Protein 5C82 (pdb70)

InterPro domains:
  IPR000182 GNAT domain [PF00583] (57-161)
  IPR000182 GNAT domain [PS51186] (44-189)
  IPR016181 Acyl-CoA N-acyltransferase [SSF55729] (63-175)
  IPR050832 Bacterial Acetyltransferase [PTHR43877] (64-167)

Organism: Streptomyces noursei (NCBI:txid1971)

Secondary structure (DSSP, 8-state):
---EEEE--GGGHHHHHHS---EEEEEEEEEEE-SS-EEEEEEEEEEEEEE------SEEEEEEE-TTS-EEEEEEEEEETTTTEEEEEEEEE-GGGTTTTHHHH--HHHHHHHHHT-SEEEE-EETT-HHHHHHHH-------EETTTTTTSTTBTB-EE-----

Nearest PDB structures (foldseek):
  5c82-assembly1_A-2  TM=1.004E+00  e=1.284E-34  Streptomyces noursei
  7ypu-assembly2_C  TM=9.807E-01  e=1.724E-26  Streptomyces lavendulae subsp. lavendulae
  7ypu-assembly1_A  TM=9.644E-01  e=1.416E-25  Streptomyces lavendulae subsp. lavendulae
  7ypu-assembly4_G  TM=9.600E-01  e=2.397E-25  Streptomyces lavendulae subsp. lavendulae
  7ypu-assembly4_H  TM=9.627E-01  e=1.163E-24  Streptomyces lavendulae subsp. lavendulae

Foldseek 3Di:
DQKDKDWDDPVCVVLQFPAFQKDWAQWFWDWDQPVVGIDTDIDGDPPIDIDGDPGAPQKTKMWMAGPVRHTQWMWIWGADPVQLEIEGEDIGGRPVCPPVCPRVVNVVSLVSSVVSVGQKYKYKDWRRPPVVQVVCVCVDDFPAWAQCVQPPHPQNVIIITMIGRD

Structure (mmCIF, N/CA/C/O backbone):
data_5C82
#
_entry.id   5C82
#
_cell.length_a   96.536
_cell.length_b   44.641
_cell.length_c   42.244
_cell.angle_alpha   90.00
_cell.angle_beta   97.67
_cell.angle_gamma   90.00
#
_symmetry.space_group_name_H-M   'C 1 2 1'
#
loop_
_entity.id
_entity.type
_entity.pdbx_description
1 polymer 'Nourseothricin acetyltransferase'
2 non-polymer 'D(-)-TARTARIC ACID'
3 water water
#
loop_
_atom_site.group_PDB
_atom_site.id
_atom_site.type_symbol
_atom_site.label_atom_id
_atom_site.label_alt_id
_atom_site.label_comp_id
_atom_site.label_asym_id
_atom_site.label_entity_id
_atom_site.label_seq_id
_atom_site.pdbx_PDB_ins_code
_atom_site.Cartn_x
_atom_site.Cartn_y
_atom_site.Cartn_z
_atom_site.occupancy
_atom_site.B_iso_or_equiv
_atom_site.auth_seq_id
_atom_site.auth_comp_id
_atom_site.auth_asym_id
_atom_site.auth_atom_id
_atom_site.pdbx_PDB_model_num
ATOM 1 N N . THR A 1 8 ? 14.426 17.713 4.409 1.00 52.63 8 THR A N 1
ATOM 2 C CA . THR A 1 8 ? 14.288 16.650 5.395 1.00 51.63 8 THR A CA 1
ATOM 3 C C . THR A 1 8 ? 14.730 17.184 6.771 1.00 52.79 8 THR A C 1
ATOM 4 O O . THR A 1 8 ? 15.716 16.709 7.335 1.00 54.35 8 THR A O 1
ATOM 8 N N . ALA A 1 9 ? 13.987 18.201 7.291 1.00 45.43 9 ALA A N 1
ATOM 9 C CA . ALA A 1 9 ? 14.115 18.888 8.600 1.00 42.34 9 ALA A CA 1
ATOM 10 C C . ALA A 1 9 ? 15.270 19.922 8.709 1.00 40.67 9 ALA A C 1
ATOM 11 O O . ALA A 1 9 ? 15.398 20.584 9.755 1.00 40.21 9 ALA A O 1
ATOM 13 N N . TYR A 1 10 ? 16.067 20.101 7.639 1.00 30.90 10 TYR A N 1
ATOM 14 C CA . TYR A 1 10 ? 17.192 21.031 7.707 1.00 28.12 10 TYR A CA 1
ATOM 15 C C . TYR A 1 10 ? 17.158 22.140 6.655 1.00 28.37 10 TYR A C 1
ATOM 16 O O . TYR A 1 10 ? 16.440 22.035 5.650 1.00 28.58 10 TYR A O 1
ATOM 25 N N . ARG A 1 11 ? 17.932 23.214 6.908 1.00 20.19 11 ARG A N 1
ATOM 26 C CA . ARG A 1 11 ? 18.096 24.342 5.981 1.00 19.06 11 ARG A CA 1
ATOM 27 C C . ARG A 1 11 ? 19.540 24.336 5.597 1.00 22.47 11 ARG A C 1
ATOM 28 O O . ARG A 1 11 ? 20.383 24.014 6.428 1.00 22.27 11 ARG A O 1
ATOM 36 N N . TYR A 1 12 ? 19.836 24.650 4.340 1.00 18.52 12 TYR A N 1
ATOM 37 C CA . TYR A 1 12 ? 21.202 24.589 3.839 1.00 17.79 12 TYR A CA 1
ATOM 38 C C . TYR A 1 12 ? 21.549 25.857 3.127 1.00 20.94 12 TYR A C 1
ATOM 39 O O . TYR A 1 12 ? 20.718 26.396 2.416 1.00 19.16 12 TYR A O 1
ATOM 48 N N . ARG A 1 13 ? 22.789 26.320 3.298 1.00 18.44 13 ARG A N 1
ATOM 49 C CA . ARG A 1 13 ? 23.298 27.517 2.638 1.00 18.09 13 ARG A CA 1
ATOM 50 C C . ARG A 1 13 ? 24.826 27.575 2.650 1.00 20.39 13 ARG A C 1
ATOM 51 O O . ARG A 1 13 ? 25.497 26.776 3.307 1.00 18.86 13 ARG A O 1
ATOM 59 N N . THR A 1 14 ? 25.363 28.567 1.957 1.00 16.40 14 THR A N 1
ATOM 60 C CA . THR A 1 14 ? 26.779 28.846 1.995 1.00 17.18 14 THR A CA 1
ATOM 61 C C . THR A 1 14 ? 27.012 29.536 3.360 1.00 21.29 14 THR A C 1
ATOM 62 O O . THR A 1 14 ? 26.105 30.213 3.880 1.00 20.93 14 THR A O 1
ATOM 66 N N . SER A 1 15 ? 28.155 29.251 3.988 1.00 17.11 15 SER A N 1
ATOM 67 C CA . SER A 1 15 ? 28.493 29.835 5.283 1.00 17.49 15 SER A CA 1
ATOM 68 C C . SER A 1 15 ? 28.696 31.364 5.141 1.00 23.27 15 SER A C 1
ATOM 69 O O . SER A 1 15 ? 28.993 31.866 4.053 1.00 19.85 15 SER A O 1
ATOM 72 N N . VAL A 1 16 ? 28.575 32.074 6.270 1.00 23.27 16 VAL A N 1
ATOM 73 C CA . VAL A 1 16 ? 28.793 33.516 6.390 1.00 23.81 16 VAL A CA 1
ATOM 74 C C . VAL A 1 16 ? 29.784 33.686 7.552 1.00 29.86 16 VAL A C 1
ATOM 75 O O . VAL A 1 16 ? 29.878 32.752 8.362 1.00 27.54 16 VAL A O 1
ATOM 79 N N . PRO A 1 17 ? 30.527 34.826 7.673 1.00 28.77 17 PRO A N 1
ATOM 80 C CA . PRO A 1 17 ? 31.483 34.960 8.801 1.00 29.66 17 PRO A CA 1
ATOM 81 C C . PRO A 1 17 ? 30.887 34.655 10.179 1.00 33.85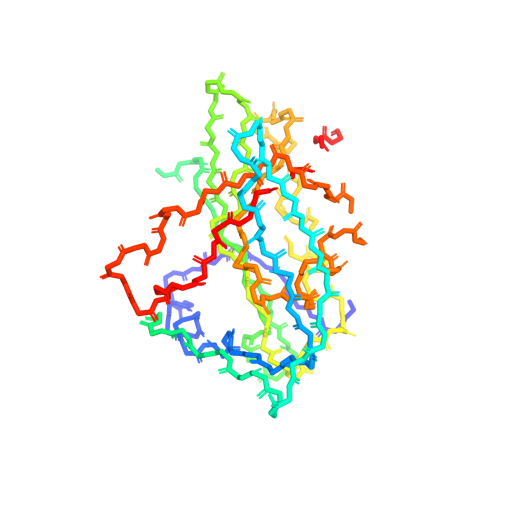 17 PRO A C 1
ATOM 82 O O . PRO A 1 17 ? 31.547 34.005 10.977 1.00 34.56 17 PRO A O 1
ATOM 86 N N . GLY A 1 18 ? 29.631 35.044 10.395 1.00 29.53 18 GLY A N 1
ATOM 87 C CA . GLY A 1 18 ? 28.897 34.831 11.637 1.00 29.19 18 GLY A CA 1
ATOM 88 C C . GLY A 1 18 ? 28.650 33.390 12.050 1.00 32.11 18 GLY A C 1
ATOM 89 O O . GLY A 1 18 ? 28.169 33.156 13.163 1.00 31.13 18 GLY A O 1
ATOM 90 N N . ASP A 1 19 ? 28.950 32.415 11.153 1.00 28.33 19 ASP A N 1
ATOM 91 C CA . ASP A 1 19 ? 28.811 30.970 11.409 1.00 26.83 19 ASP A CA 1
ATOM 92 C C . ASP A 1 19 ? 30.074 30.404 12.061 1.00 29.23 19 ASP A C 1
ATOM 93 O O . ASP A 1 19 ? 30.028 29.274 12.542 1.00 27.85 19 ASP A O 1
ATOM 98 N N . ALA A 1 20 ? 31.199 31.166 12.053 1.00 25.74 20 ALA A N 1
ATOM 99 C CA . ALA A 1 20 ? 32.505 30.740 12.565 1.00 27.01 20 ALA A CA 1
ATOM 100 C C . ALA A 1 20 ? 32.476 30.100 13.953 1.00 32.80 20 ALA A C 1
ATOM 101 O O . ALA A 1 20 ? 33.063 29.036 14.135 1.00 32.62 20 ALA A O 1
ATOM 103 N N . GLU A 1 21 ? 31.768 30.713 14.908 1.00 31.65 21 GLU A N 1
ATOM 104 C CA . GLU A 1 21 ? 31.660 30.193 16.273 1.00 32.39 21 GLU A CA 1
ATOM 105 C C . GLU A 1 21 ? 30.952 28.844 16.330 1.00 35.43 21 GLU A C 1
ATOM 106 O O . GLU A 1 21 ? 31.441 27.940 17.010 1.00 35.95 21 GLU A O 1
ATOM 112 N N . ALA A 1 22 ? 29.788 28.725 15.655 1.00 29.22 22 ALA A N 1
ATOM 113 C CA . ALA A 1 22 ? 28.995 27.499 15.635 1.00 27.78 22 ALA A CA 1
ATOM 114 C C . ALA A 1 22 ? 29.779 26.360 14.963 1.00 30.38 22 ALA A C 1
ATOM 115 O O . ALA A 1 22 ? 29.752 25.237 15.457 1.00 29.68 22 ALA A O 1
ATOM 117 N N . ILE A 1 23 ? 30.529 26.672 13.901 1.00 26.77 23 ILE A N 1
ATOM 118 C CA . ILE A 1 23 ? 31.370 25.713 13.164 1.00 26.95 23 ILE A CA 1
ATOM 119 C C . ILE A 1 23 ? 32.442 25.120 14.100 1.00 35.46 23 ILE A C 1
ATOM 120 O O . ILE A 1 23 ? 32.543 23.889 14.215 1.00 35.13 23 ILE A O 1
ATOM 125 N N . GLU A 1 24 ? 33.180 26.016 14.805 1.00 34.14 24 GLU A N 1
ATOM 126 C CA . GLU A 1 24 ? 34.217 25.726 15.805 1.00 34.50 24 GLU A CA 1
ATOM 127 C C . GLU A 1 24 ? 33.661 24.852 16.939 1.00 37.79 24 GLU A C 1
ATOM 128 O O . GLU A 1 24 ? 34.238 23.809 17.235 1.00 38.82 24 GLU A O 1
ATOM 134 N N . ALA A 1 25 ? 32.526 25.270 17.536 1.00 32.50 25 ALA A N 1
ATOM 135 C CA . ALA A 1 25 ? 31.846 24.612 18.656 1.00 31.94 25 ALA A CA 1
ATOM 136 C C . ALA A 1 25 ? 31.239 23.258 18.348 1.00 34.37 25 ALA A C 1
ATOM 137 O O . ALA A 1 25 ? 30.983 22.496 19.286 1.00 34.27 25 ALA A O 1
ATOM 139 N N . LEU A 1 26 ? 30.920 22.982 17.068 1.00 29.30 26 LEU A N 1
ATOM 140 C CA . LEU A 1 26 ? 30.283 21.726 16.687 1.00 28.05 26 LEU A CA 1
ATOM 141 C C . LEU A 1 26 ? 31.166 20.546 17.084 1.00 31.11 26 LEU A C 1
ATOM 142 O O . LEU A 1 26 ? 32.380 20.549 16.862 1.00 30.86 26 LEU A O 1
ATOM 147 N N . ASP A 1 27 ? 30.529 19.560 17.694 1.00 27.89 27 ASP A N 1
ATOM 148 C CA . ASP A 1 27 ? 31.143 18.356 18.217 1.00 27.22 27 ASP A CA 1
ATOM 149 C C . ASP A 1 27 ? 31.429 17.305 17.132 1.00 29.23 27 ASP A C 1
ATOM 150 O O . ASP A 1 27 ? 30.553 16.516 16.785 1.00 29.72 27 ASP A O 1
ATOM 155 N N . GLY A 1 28 ? 32.671 17.261 16.672 1.00 24.11 28 GLY A N 1
ATOM 156 C CA . GLY A 1 28 ? 33.112 16.279 15.690 1.00 24.31 28 GLY A CA 1
ATOM 157 C C . GLY A 1 28 ? 33.622 14.983 16.298 1.00 28.49 28 GLY A C 1
ATOM 158 O O . GLY A 1 28 ? 34.225 14.163 15.597 1.00 28.49 28 GLY A O 1
ATOM 159 N N . SER A 1 29 ? 33.387 14.776 17.608 1.00 22.36 29 SER A N 1
ATOM 160 C CA . SER A 1 29 ? 33.876 13.579 18.286 1.00 21.41 29 SER A CA 1
ATOM 161 C C . SER A 1 29 ? 32.997 12.400 17.966 1.00 21.77 29 SER A C 1
ATOM 162 O O . SER A 1 29 ? 31.865 12.583 17.528 1.00 20.68 29 SER A O 1
ATOM 165 N N . PHE A 1 30 ? 33.528 11.187 18.156 1.00 17.08 30 PHE A N 1
ATOM 166 C CA . PHE A 1 30 ? 32.800 9.935 17.897 1.00 15.55 30 PHE A CA 1
ATOM 167 C C . PHE A 1 30 ? 33.371 8.809 18.761 1.00 17.61 30 PHE A C 1
ATOM 168 O O . PHE A 1 30 ? 34.534 8.858 19.167 1.00 16.56 30 PHE A O 1
ATOM 176 N N . THR A 1 31 ? 32.557 7.784 18.984 1.00 13.87 31 THR A N 1
ATOM 177 C CA . THR A 1 31 ? 32.892 6.566 19.706 1.00 14.18 31 THR A CA 1
ATOM 178 C C . THR A 1 31 ? 32.702 5.415 18.700 1.00 18.83 31 THR A C 1
ATOM 179 O O . THR A 1 31 ? 31.737 5.409 17.929 1.00 17.81 31 THR A O 1
ATOM 183 N N . THR A 1 32 ? 33.656 4.487 18.664 1.00 15.29 32 THR A N 1
ATOM 184 C CA . THR A 1 32 ? 33.587 3.371 17.732 1.00 15.48 32 THR A CA 1
ATOM 185 C C . THR A 1 32 ? 34.020 2.058 18.384 1.00 22.14 32 THR A C 1
ATOM 186 O O . THR A 1 32 ? 34.951 2.047 19.183 1.00 20.37 32 THR A O 1
ATOM 190 N N A ASP A 1 33 ? 33.335 0.956 18.018 0.50 21.50 33 ASP A N 1
ATOM 191 N N B ASP A 1 33 ? 33.355 0.947 18.037 0.50 20.92 33 ASP A N 1
ATOM 192 C CA A ASP A 1 33 ? 33.602 -0.404 18.507 0.50 21.75 33 ASP A CA 1
ATOM 193 C CA B ASP A 1 33 ? 33.726 -0.365 18.579 0.50 20.86 33 ASP A CA 1
ATOM 194 C C A ASP A 1 33 ? 34.607 -1.113 17.585 0.50 25.32 33 ASP A C 1
ATOM 195 C C B ASP A 1 33 ? 34.653 -1.107 17.605 0.50 24.93 33 ASP A C 1
ATOM 196 O O A ASP A 1 33 ? 35.035 -2.226 17.893 0.50 24.74 33 ASP A O 1
ATOM 197 O O B ASP A 1 33 ? 35.068 -2.229 17.892 0.50 24.35 33 ASP A O 1
ATOM 206 N N . THR A 1 34 ? 34.963 -0.485 16.439 1.00 21.25 34 THR A N 1
ATOM 207 C CA . THR A 1 34 ? 35.895 -1.064 15.442 1.00 20.23 34 THR A CA 1
ATOM 208 C C . THR A 1 34 ? 36.800 0.025 14.872 1.00 22.05 34 THR A C 1
ATOM 209 O O . THR A 1 34 ? 36.482 1.200 15.008 1.00 21.55 34 THR A O 1
ATOM 213 N N . VAL A 1 35 ? 37.928 -0.372 14.242 1.00 16.71 35 VAL A N 1
ATOM 214 C CA . VAL A 1 35 ? 38.890 0.514 13.569 1.00 16.15 35 VAL A CA 1
ATOM 215 C C . VAL A 1 35 ? 39.407 -0.251 12.363 1.00 20.25 35 VAL A C 1
ATOM 216 O O . VAL A 1 35 ? 39.322 -1.482 12.333 1.00 20.01 35 VAL A O 1
ATOM 220 N N . PHE A 1 36 ? 39.935 0.458 11.372 1.00 16.57 36 PHE A N 1
ATOM 221 C CA . PHE A 1 36 ? 40.559 -0.207 10.233 1.00 16.15 36 PHE A CA 1
ATOM 222 C C . PHE A 1 36 ? 42.037 -0.183 10.544 1.00 20.11 36 PHE A C 1
ATOM 223 O O . PHE A 1 36 ? 42.624 0.899 10.706 1.00 18.92 36 PHE A O 1
ATOM 231 N N . ARG A 1 37 ? 42.585 -1.377 10.806 1.00 16.20 37 ARG A N 1
ATOM 232 C CA . ARG A 1 37 ? 43.997 -1.573 11.110 1.00 16.19 37 ARG A CA 1
ATOM 233 C C . ARG A 1 37 ? 44.707 -1.574 9.779 1.00 18.16 37 ARG A C 1
ATOM 234 O O . ARG A 1 37 ? 44.275 -2.256 8.835 1.00 15.24 37 ARG A O 1
ATOM 242 N N . VAL A 1 38 ? 45.762 -0.759 9.696 1.00 15.97 38 VAL A N 1
ATOM 243 C CA . VAL A 1 38 ? 46.577 -0.604 8.502 1.00 16.68 38 VAL A CA 1
ATOM 244 C C . VAL A 1 38 ? 47.878 -1.388 8.720 1.00 25.53 38 VAL A C 1
ATOM 245 O O . VAL A 1 38 ? 48.574 -1.171 9.713 1.00 26.55 38 VAL A O 1
ATOM 249 N N . THR A 1 39 ? 48.179 -2.305 7.805 1.00 24.05 39 THR A N 1
ATOM 250 C CA . THR A 1 39 ? 49.389 -3.121 7.869 1.00 25.47 39 THR A CA 1
ATOM 251 C C . THR A 1 39 ? 50.267 -2.847 6.635 1.00 29.55 39 THR A C 1
ATOM 252 O O . THR A 1 39 ? 49.819 -3.021 5.495 1.00 25.08 39 THR A O 1
ATOM 256 N N . ALA A 1 40 ? 51.511 -2.412 6.882 1.00 29.30 40 ALA A N 1
ATOM 257 C CA . ALA A 1 40 ? 52.492 -2.203 5.827 1.00 30.75 40 ALA A CA 1
ATOM 258 C C . ALA A 1 40 ? 53.116 -3.584 5.571 1.00 36.88 40 ALA A C 1
ATOM 259 O O . ALA A 1 40 ? 53.692 -4.182 6.477 1.00 35.27 40 ALA A O 1
ATOM 261 N N . THR A 1 41 ? 52.907 -4.126 4.363 1.00 36.69 41 THR A N 1
ATOM 262 C CA . THR A 1 41 ? 53.393 -5.461 3.979 1.00 37.91 41 THR A CA 1
ATOM 263 C C . THR A 1 41 ? 54.781 -5.413 3.309 1.00 44.80 41 THR A C 1
ATOM 264 O O . THR A 1 41 ? 55.353 -6.463 3.007 1.00 44.87 41 THR A O 1
ATOM 268 N N . GLY A 1 42 ? 55.300 -4.206 3.098 1.00 43.05 42 GLY A N 1
ATOM 269 C CA . GLY A 1 42 ? 56.577 -4.004 2.426 1.00 44.28 42 GLY A CA 1
ATOM 270 C C . GLY A 1 42 ? 56.355 -3.703 0.955 1.00 49.25 42 GLY A C 1
ATOM 271 O O . GLY A 1 42 ? 56.850 -2.689 0.447 1.00 49.03 42 GLY A O 1
ATOM 272 N N . ASP A 1 43 ? 55.575 -4.587 0.273 1.00 45.29 43 ASP A N 1
ATOM 273 C CA . ASP A 1 43 ? 55.182 -4.441 -1.134 1.00 44.43 43 ASP A CA 1
ATOM 274 C C . ASP A 1 43 ? 53.941 -3.528 -1.277 1.00 44.42 43 ASP A C 1
ATOM 275 O O . ASP A 1 43 ? 53.682 -3.014 -2.355 1.00 44.29 43 ASP A O 1
ATOM 280 N N . GLY A 1 44 ? 53.218 -3.323 -0.181 1.00 36.82 44 GLY A N 1
ATOM 281 C CA . GLY A 1 44 ? 52.045 -2.464 -0.151 1.00 34.14 44 GLY A CA 1
ATOM 282 C C . GLY A 1 44 ? 51.398 -2.332 1.212 1.00 31.82 44 GLY A C 1
ATOM 283 O O . GLY A 1 44 ? 52.063 -2.397 2.254 1.00 29.88 44 GLY A O 1
ATOM 284 N N . PHE A 1 45 ? 50.086 -2.125 1.208 1.00 24.65 45 PHE A N 1
ATOM 285 C CA . PHE A 1 45 ? 49.343 -1.946 2.450 1.00 22.93 45 PHE A CA 1
ATOM 286 C C . PHE A 1 45 ? 48.073 -2.711 2.427 1.00 25.03 45 PHE A C 1
ATOM 287 O O . PHE A 1 45 ? 47.431 -2.794 1.389 1.00 23.64 45 PHE A O 1
ATOM 295 N N . THR A 1 46 ? 47.666 -3.195 3.587 1.00 22.46 46 THR A N 1
ATOM 296 C CA . THR A 1 46 ? 46.395 -3.875 3.761 1.00 22.83 46 THR A CA 1
ATOM 297 C C . THR A 1 46 ? 45.617 -3.229 4.911 1.00 25.81 46 THR A C 1
ATOM 298 O O . THR A 1 46 ? 46.201 -2.788 5.894 1.00 23.68 46 THR A O 1
ATOM 302 N N . LEU A 1 47 ? 44.295 -3.171 4.759 1.00 24.47 47 LEU A N 1
ATOM 303 C CA . LEU A 1 47 ? 43.367 -2.609 5.726 1.00 24.60 47 LEU A CA 1
ATOM 304 C C . LEU A 1 47 ? 42.439 -3.708 6.156 1.00 26.91 47 LEU A C 1
ATOM 305 O O . LEU A 1 47 ? 41.925 -4.434 5.322 1.00 26.03 47 LEU A O 1
ATOM 310 N N . ARG A 1 48 ? 42.217 -3.825 7.456 1.00 23.61 48 ARG A N 1
ATOM 311 C CA . ARG A 1 48 ? 41.306 -4.811 8.005 1.00 23.38 48 ARG A CA 1
ATOM 312 C C . ARG A 1 48 ? 40.571 -4.173 9.146 1.00 24.60 48 ARG A C 1
ATOM 313 O O . ARG A 1 48 ? 41.208 -3.646 10.053 1.00 25.65 48 ARG A O 1
ATOM 321 N N . GLU A 1 49 ? 39.241 -4.225 9.112 1.00 19.83 49 GLU A N 1
ATOM 322 C CA . GLU A 1 49 ? 38.394 -3.735 10.197 1.00 19.42 49 GLU A CA 1
ATOM 323 C C . GLU A 1 49 ? 38.476 -4.729 11.366 1.00 23.07 49 GLU A C 1
ATOM 324 O O . GLU A 1 49 ? 38.240 -5.922 11.191 1.00 20.93 49 GLU A O 1
ATOM 330 N N . VAL A 1 50 ? 38.913 -4.232 12.523 1.00 20.38 50 VAL A N 1
ATOM 331 C CA . VAL A 1 50 ? 39.111 -5.011 13.731 1.00 20.09 50 VAL A CA 1
ATOM 332 C C . VAL A 1 50 ? 38.289 -4.460 14.897 1.00 25.00 50 VAL A C 1
ATOM 333 O O . VAL A 1 50 ? 38.177 -3.235 15.034 1.00 22.33 50 VAL A O 1
ATOM 337 N N . PRO A 1 51 ? 37.735 -5.332 15.777 1.00 25.77 51 PRO A N 1
ATOM 338 C CA . PRO A 1 51 ? 37.034 -4.804 16.961 1.00 26.61 51 PRO A CA 1
ATOM 339 C C . PRO A 1 51 ? 38.018 -4.159 17.942 1.00 31.76 51 PRO A C 1
ATOM 340 O O . PRO A 1 51 ? 39.188 -4.538 17.973 1.00 31.77 51 PRO A O 1
ATOM 344 N N . VAL A 1 52 ? 37.557 -3.158 18.710 1.00 29.00 52 VAL A N 1
ATOM 345 C CA . VAL A 1 52 ? 38.357 -2.507 19.747 1.00 28.92 52 VAL A CA 1
ATOM 346 C C . VAL A 1 52 ? 37.568 -2.535 21.045 1.00 33.97 52 VAL A C 1
ATOM 347 O O . VAL A 1 52 ? 36.388 -2.175 21.047 1.00 33.80 52 VAL A O 1
ATOM 351 N N . A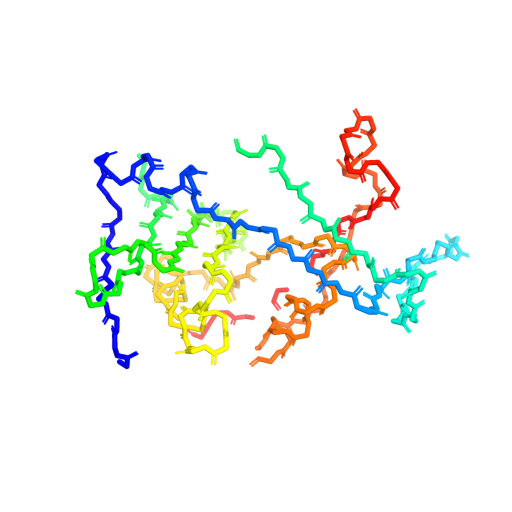SP A 1 53 ? 38.198 -2.989 22.136 1.00 30.91 53 ASP A N 1
ATOM 352 C CA . ASP A 1 53 ? 37.554 -2.991 23.447 1.00 30.70 53 ASP A CA 1
ATOM 353 C C . ASP A 1 53 ? 38.512 -2.496 24.557 1.00 31.65 53 ASP A C 1
ATOM 354 O O . ASP A 1 53 ? 39.607 -3.038 24.695 1.00 30.30 53 ASP A O 1
ATOM 359 N N . PRO A 1 54 ? 38.143 -1.459 25.344 1.00 26.08 54 PRO A N 1
ATOM 360 C CA . PRO A 1 54 ? 36.884 -0.684 25.324 1.00 25.31 54 PRO A CA 1
ATOM 361 C C . PRO A 1 54 ? 36.683 0.113 24.023 1.00 27.11 54 PRO A C 1
ATOM 362 O O . PRO A 1 54 ? 37.657 0.307 23.287 1.00 24.36 54 PRO A O 1
ATOM 366 N N . PRO A 1 55 ? 35.457 0.598 23.699 1.00 24.45 55 PRO A N 1
ATOM 367 C CA . PRO A 1 55 ? 35.309 1.401 22.467 1.00 24.35 5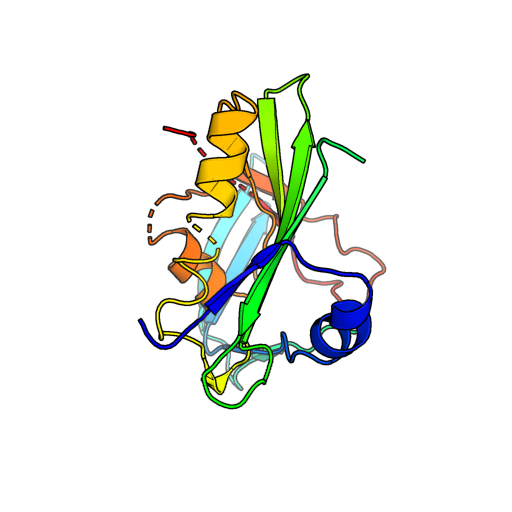5 PRO A CA 1
ATOM 368 C C . PRO A 1 55 ? 36.241 2.616 22.458 1.00 26.51 55 PRO A C 1
ATOM 369 O O . PRO A 1 55 ? 36.599 3.136 23.511 1.00 26.37 55 PRO A O 1
ATOM 373 N N . LEU A 1 56 ? 36.701 3.001 21.282 1.00 22.20 56 LEU A N 1
ATOM 374 C CA . LEU A 1 56 ? 37.593 4.143 21.136 1.00 22.88 56 LEU A CA 1
ATOM 375 C C . LEU A 1 56 ? 36.744 5.409 20.994 1.00 23.82 56 LEU A C 1
ATOM 376 O O . LEU A 1 56 ? 35.810 5.422 20.200 1.00 22.21 56 LEU A O 1
ATOM 381 N N . THR A 1 57 ? 37.047 6.443 21.789 1.00 19.24 57 THR A N 1
ATOM 382 C CA . THR A 1 57 ? 36.411 7.737 21.653 1.00 17.94 57 THR A CA 1
ATOM 383 C C . THR A 1 57 ? 37.467 8.674 21.138 1.00 22.28 57 THR A C 1
ATOM 384 O O . THR A 1 57 ? 38.491 8.854 21.783 1.00 20.76 57 THR A O 1
ATOM 388 N N . LYS A 1 58 ? 37.206 9.272 19.964 1.00 21.33 58 LYS A N 1
ATOM 389 C CA . LYS A 1 58 ? 38.132 10.183 19.335 1.00 21.07 58 LYS A CA 1
ATOM 390 C C . LYS A 1 58 ? 37.620 11.604 19.434 1.00 27.20 58 LYS A C 1
ATOM 391 O O . LYS A 1 58 ? 36.544 11.921 18.943 1.00 27.31 58 LYS A O 1
ATOM 397 N N . VAL A 1 59 ? 38.425 12.450 20.073 1.00 24.39 59 VAL A N 1
ATOM 398 C CA . VAL A 1 59 ? 38.197 13.867 20.295 1.00 24.59 59 VAL A CA 1
ATOM 399 C C . VAL A 1 59 ? 39.293 14.617 19.513 1.00 32.96 59 VAL A C 1
ATOM 400 O O . VAL A 1 59 ? 40.471 14.251 19.607 1.00 31.80 59 VAL A O 1
ATOM 404 N N . PHE A 1 60 ? 38.900 15.619 18.715 1.00 34.35 60 PHE A N 1
ATOM 405 C CA . PHE A 1 60 ? 39.833 16.394 17.886 1.00 36.58 60 PHE A CA 1
ATOM 406 C C . PHE A 1 60 ? 40.019 17.812 18.465 1.00 48.80 60 PHE A C 1
ATOM 407 O O . PHE A 1 60 ? 39.017 18.497 18.698 1.00 48.45 60 PHE A O 1
ATOM 415 N N . PRO A 1 61 ? 41.274 18.310 18.643 1.00 52.06 61 PRO A N 1
ATOM 416 C CA . PRO A 1 61 ? 41.451 19.665 19.204 1.00 54.25 61 PRO A CA 1
ATOM 417 C C . PRO A 1 61 ? 41.315 20.791 18.165 1.00 63.19 61 PRO A C 1
ATOM 418 O O . PRO A 1 61 ? 42.122 21.733 18.149 1.00 63.74 61 PRO A O 1
ATOM 422 N N . ASP A 1 62 ? 40.255 20.700 17.315 1.00 61.42 62 ASP A N 1
ATOM 423 C CA . ASP A 1 62 ? 39.917 21.655 16.253 1.00 98.84 62 ASP A CA 1
ATOM 424 C C . ASP A 1 62 ? 39.307 22.936 16.831 1.00 128.08 62 ASP A C 1
ATOM 425 O O . ASP A 1 62 ? 40.000 23.941 16.991 1.00 85.56 62 ASP A O 1
ATOM 430 N N . ASP A 1 76 ? 39.133 34.025 -3.400 1.00 78.91 76 ASP A N 1
ATOM 431 C CA . ASP A 1 76 ? 38.683 32.778 -2.785 1.00 78.63 76 ASP A CA 1
ATOM 432 C C . ASP A 1 76 ? 37.517 32.128 -3.604 1.00 80.60 76 ASP A C 1
ATOM 433 O O . ASP A 1 76 ? 36.433 31.909 -3.049 1.00 80.86 76 ASP A O 1
ATOM 438 N N . PRO A 1 77 ? 37.700 31.808 -4.921 1.00 74.50 77 PRO A N 1
ATOM 439 C CA . PRO A 1 77 ? 36.578 31.235 -5.694 1.00 72.74 77 PRO A CA 1
ATOM 440 C C . PRO A 1 77 ? 36.484 29.706 -5.706 1.00 71.28 77 PRO A C 1
ATOM 441 O O . PRO A 1 77 ? 35.398 29.164 -5.930 1.00 70.52 77 PRO A O 1
ATOM 445 N N . ASP A 1 78 ? 37.627 29.018 -5.523 1.00 63.32 78 ASP A N 1
ATOM 446 C CA . ASP A 1 78 ? 37.721 27.561 -5.537 1.00 60.74 78 ASP A CA 1
ATOM 447 C C . ASP A 1 78 ? 37.423 26.920 -4.183 1.00 58.27 78 ASP A C 1
ATOM 448 O O . ASP A 1 78 ? 37.166 25.718 -4.129 1.00 57.93 78 ASP A O 1
ATOM 453 N N . SER A 1 79 ? 37.433 27.723 -3.099 1.00 50.01 79 SER A N 1
ATOM 454 C CA . SER A 1 79 ? 37.109 27.288 -1.742 1.00 47.45 79 SER A CA 1
ATOM 455 C C . SER A 1 79 ? 35.647 27.655 -1.398 1.00 45.02 79 SER A C 1
ATOM 456 O O . SER A 1 79 ? 35.156 28.689 -1.867 1.00 46.05 79 SER A O 1
ATOM 459 N N . ARG A 1 80 ? 34.952 26.798 -0.610 1.00 33.62 80 ARG A N 1
ATOM 460 C CA . ARG A 1 80 ? 33.573 27.024 -0.155 1.00 29.80 80 ARG A CA 1
ATOM 461 C C . ARG A 1 80 ? 33.213 26.165 1.058 1.00 27.09 80 ARG A C 1
ATOM 462 O O . ARG A 1 80 ? 33.685 25.036 1.171 1.00 24.30 80 ARG A O 1
ATOM 470 N N . THR A 1 81 ? 32.368 26.711 1.948 1.00 20.28 81 THR A N 1
ATOM 471 C CA . THR A 1 81 ? 31.828 26.029 3.122 1.00 19.14 81 THR A CA 1
ATOM 472 C C . THR A 1 81 ? 30.303 26.048 3.039 1.00 21.16 81 THR A C 1
ATOM 473 O O . THR A 1 81 ? 29.708 27.112 2.885 1.00 20.07 81 THR A O 1
ATOM 477 N N . PHE A 1 82 ? 29.679 24.871 3.177 1.00 17.64 82 PHE A N 1
ATOM 478 C CA . PHE A 1 82 ? 28.232 24.724 3.231 1.00 16.90 82 PHE A CA 1
ATOM 479 C C . PHE A 1 82 ? 27.831 24.318 4.638 1.00 19.39 82 PHE A C 1
ATOM 480 O O . PHE A 1 82 ? 28.469 23.455 5.240 1.00 16.39 82 PHE A O 1
ATOM 488 N N . VAL A 1 83 ? 26.787 24.963 5.173 1.00 17.90 83 VAL A N 1
ATOM 489 C CA . VAL A 1 83 ? 26.285 24.693 6.527 1.00 16.67 83 VAL A CA 1
ATOM 490 C C . VAL A 1 83 ? 24.883 24.139 6.443 1.00 20.77 83 VAL A C 1
ATOM 491 O O . VAL A 1 83 ? 24.147 24.483 5.522 1.00 21.22 83 VAL A O 1
ATOM 495 N N . ALA A 1 84 ? 24.505 23.336 7.424 1.00 17.39 84 ALA A N 1
ATOM 496 C CA . ALA A 1 84 ? 23.163 22.762 7.586 1.00 17.66 84 ALA A CA 1
ATOM 497 C C . ALA A 1 84 ? 22.657 23.140 8.971 1.00 21.06 84 ALA A C 1
ATOM 498 O O . ALA A 1 84 ? 23.336 22.866 9.963 1.00 21.10 84 ALA A O 1
ATOM 500 N N . TYR A 1 85 ? 21.510 23.820 9.039 1.00 17.73 85 TYR A N 1
ATOM 501 C CA . TYR A 1 85 ? 20.906 24.235 10.315 1.00 17.70 85 TYR A CA 1
ATOM 502 C C . TYR A 1 85 ? 19.596 23.500 10.560 1.00 23.45 85 TYR A C 1
ATOM 503 O O . TYR A 1 85 ? 18.789 23.341 9.652 1.00 21.40 85 TYR A O 1
ATOM 512 N N . GLY A 1 86 ? 19.393 23.074 11.793 1.00 25.00 86 GLY A N 1
ATOM 513 C CA . GLY A 1 86 ? 18.161 22.415 12.205 1.00 27.17 86 GLY A CA 1
ATOM 514 C C . GLY A 1 86 ? 17.064 23.414 12.516 1.00 36.66 86 GLY A C 1
ATOM 515 O O . GLY A 1 86 ? 17.305 24.624 12.460 1.00 35.68 86 GLY A O 1
ATOM 516 N N . ASP A 1 87 ? 15.852 22.909 12.863 1.00 38.85 87 ASP A N 1
ATOM 517 C CA . ASP A 1 87 ? 14.667 23.709 13.222 1.00 40.93 87 ASP A CA 1
ATOM 518 C C . ASP A 1 87 ? 14.919 24.623 14.425 1.00 45.95 87 ASP A C 1
ATOM 519 O O . ASP A 1 87 ? 14.432 25.751 14.462 1.00 46.78 87 ASP A O 1
ATOM 524 N N . ASP A 1 88 ? 15.713 24.135 15.374 1.00 42.57 88 ASP A N 1
ATOM 525 C CA . ASP A 1 88 ? 16.105 24.784 16.621 1.00 42.41 88 ASP A CA 1
ATOM 526 C C . ASP A 1 88 ? 17.063 25.993 16.476 1.00 44.21 88 ASP A C 1
ATOM 527 O O . ASP A 1 88 ? 17.279 26.705 17.457 1.00 43.75 88 ASP A O 1
ATOM 532 N N . GLY A 1 89 ? 17.641 26.192 15.284 1.00 38.22 89 GLY A N 1
ATOM 533 C CA . GLY A 1 89 ? 18.620 27.248 15.017 1.00 35.89 89 GLY A CA 1
ATOM 534 C C . GLY A 1 89 ? 20.059 26.819 15.281 1.00 36.07 89 GLY A C 1
ATOM 535 O O . GLY A 1 89 ? 20.992 27.611 15.127 1.00 34.99 89 GLY A O 1
ATOM 536 N N . ASP A 1 90 ? 20.254 25.553 15.668 1.00 31.02 90 ASP A N 1
ATOM 537 C CA . ASP A 1 90 ? 21.579 25.001 15.943 1.00 30.13 90 ASP A CA 1
ATOM 538 C C . ASP A 1 90 ? 22.197 24.417 14.689 1.00 30.13 90 ASP A C 1
ATOM 539 O O . ASP A 1 90 ? 21.493 23.878 13.819 1.00 29.20 90 ASP A O 1
ATOM 544 N N . LEU A 1 91 ? 23.524 24.519 14.602 1.00 23.46 91 LEU A N 1
ATOM 545 C CA . LEU A 1 91 ? 24.273 23.971 13.494 1.00 19.63 91 LEU A CA 1
ATOM 546 C C . LEU A 1 91 ? 24.258 22.451 13.571 1.00 23.58 91 LEU A C 1
ATOM 547 O O . LEU A 1 91 ? 24.640 21.877 14.583 1.00 24.88 91 LEU A O 1
ATOM 552 N N . ALA A 1 92 ? 23.732 21.811 12.533 1.00 19.62 92 ALA A N 1
ATOM 553 C CA . ALA A 1 92 ? 23.621 20.358 12.472 1.00 18.92 92 ALA A CA 1
ATOM 554 C C . ALA A 1 92 ? 24.871 19.800 11.824 1.00 23.73 92 ALA A C 1
ATOM 555 O O . ALA A 1 92 ? 25.252 18.649 12.099 1.00 23.24 92 ALA A O 1
ATOM 557 N N . GLY A 1 93 ? 25.501 20.613 10.972 1.00 19.58 93 GLY A N 1
ATOM 558 C CA . GLY A 1 93 ? 26.684 20.171 10.262 1.00 19.42 93 GLY A CA 1
ATOM 559 C C . GLY A 1 93 ? 27.220 21.142 9.246 1.00 24.26 93 GLY A C 1
ATOM 560 O O . GLY A 1 93 ? 26.558 22.127 8.911 1.00 24.19 93 GLY A O 1
ATOM 561 N N . PHE A 1 94 ? 28.453 20.870 8.775 1.00 19.55 94 PHE A N 1
ATOM 562 C CA . PHE A 1 94 ? 29.121 21.685 7.759 1.00 18.98 94 PHE A CA 1
ATOM 563 C C . PHE A 1 94 ? 30.038 20.846 6.892 1.00 22.77 94 PHE A C 1
ATOM 564 O O . PHE A 1 94 ? 30.451 19.753 7.286 1.00 24.32 94 PHE A O 1
ATOM 572 N N . VAL A 1 95 ? 30.401 21.376 5.742 1.00 18.82 95 VAL A N 1
ATOM 573 C CA . VAL A 1 95 ? 31.365 20.745 4.821 1.00 18.28 95 VAL A CA 1
ATOM 574 C C . VAL A 1 95 ? 32.214 21.874 4.224 1.00 21.13 95 VAL A C 1
ATOM 575 O O . VAL A 1 95 ? 31.682 22.912 3.809 1.00 19.56 95 VAL A O 1
ATOM 579 N N . VAL A 1 96 ? 33.525 21.691 4.243 1.00 18.40 96 VAL A N 1
ATOM 580 C CA . VAL A 1 96 ? 34.461 22.653 3.683 1.00 17.52 96 VAL A CA 1
ATOM 581 C C . VAL A 1 96 ? 35.031 21.947 2.470 1.00 21.85 96 VAL A C 1
ATOM 582 O O . VAL A 1 96 ? 35.476 20.795 2.572 1.00 20.77 96 VAL A O 1
ATOM 586 N N . VAL A 1 97 ? 34.989 22.627 1.325 1.00 18.44 97 VAL A N 1
ATOM 587 C CA . VAL A 1 97 ? 35.491 22.123 0.055 1.00 18.04 97 VAL A CA 1
ATOM 588 C C . VAL A 1 97 ? 36.498 23.084 -0.539 1.00 27.06 97 VAL A C 1
ATOM 589 O O . VAL A 1 97 ? 36.432 24.299 -0.306 1.00 27.61 97 VAL A O 1
ATOM 593 N N . SER A 1 98 ? 37.444 22.528 -1.296 1.00 25.19 98 SER A N 1
ATOM 594 C CA . SER A 1 98 ? 38.482 23.271 -1.992 1.00 25.26 98 SER A CA 1
ATOM 595 C C . SER A 1 98 ? 38.646 22.617 -3.371 1.00 29.58 98 SER A C 1
ATOM 596 O O . SER A 1 98 ? 38.648 21.392 -3.467 1.00 28.90 98 SER A O 1
ATOM 599 N N . TYR A 1 99 ? 38.777 23.425 -4.428 1.00 26.02 99 TYR A N 1
ATOM 600 C CA . TYR A 1 99 ? 38.926 22.907 -5.784 1.00 25.35 99 TYR A CA 1
ATOM 601 C C . TYR A 1 99 ? 40.330 23.146 -6.341 1.00 32.54 99 TYR A C 1
ATOM 602 O O . TYR A 1 99 ? 40.868 24.250 -6.209 1.00 32.78 99 TYR A O 1
ATOM 611 N N . SER A 1 100 ? 40.891 22.127 -7.008 1.00 28.88 100 SER A N 1
ATOM 612 C CA . SER A 1 100 ? 42.195 22.209 -7.667 1.00 28.31 100 SER A CA 1
ATOM 613 C C . SER A 1 100 ? 42.002 21.821 -9.134 1.00 31.21 100 SER A C 1
ATOM 614 O O . SER A 1 100 ? 41.626 20.677 -9.438 1.00 32.10 100 SER A O 1
ATOM 617 N N . GLY A 1 101 ? 42.202 22.790 -10.016 1.00 26.56 101 GLY A N 1
ATOM 618 C CA . GLY A 1 101 ? 42.047 22.637 -11.462 1.00 26.30 101 GLY A CA 1
ATOM 619 C C . GLY A 1 101 ? 43.070 21.750 -12.160 1.00 30.77 101 GLY A C 1
ATOM 620 O O . GLY A 1 101 ? 42.737 21.132 -13.175 1.00 31.49 101 GLY A O 1
ATOM 621 N N . TRP A 1 102 ? 44.326 21.679 -11.656 1.00 26.76 102 TRP A N 1
ATOM 622 C CA . TRP A 1 102 ? 45.366 20.835 -12.268 1.00 28.05 102 TRP A CA 1
ATOM 623 C C . TRP A 1 102 ? 44.908 19.354 -12.449 1.00 27.35 102 TRP A C 1
ATOM 624 O O . TRP A 1 102 ? 45.118 18.755 -13.505 1.00 23.80 102 TRP A O 1
ATOM 635 N N . ASN A 1 103 ? 44.276 18.779 -11.417 1.00 23.73 103 ASN A N 1
ATOM 636 C CA . ASN A 1 103 ? 43.785 17.408 -11.491 1.00 22.02 103 ASN A CA 1
ATOM 637 C C . ASN A 1 103 ? 42.277 17.353 -11.368 1.00 24.77 103 ASN A C 1
ATOM 638 O O . ASN A 1 103 ? 41.715 16.263 -11.209 1.00 23.74 103 ASN A O 1
ATOM 643 N N . ARG A 1 104 ? 41.614 18.539 -11.489 1.00 21.31 104 ARG A N 1
ATOM 644 C CA . ARG A 1 104 ? 40.154 18.709 -11.451 1.00 20.69 104 ARG A CA 1
ATOM 645 C C . ARG A 1 104 ? 39.580 17.971 -10.235 1.00 22.70 104 ARG A C 1
ATOM 646 O O . ARG A 1 104 ? 38.627 17.194 -10.329 1.00 20.16 104 ARG A O 1
ATOM 654 N N . ARG A 1 105 ? 40.216 18.194 -9.095 1.00 20.03 105 ARG A N 1
ATOM 655 C CA . ARG A 1 105 ? 39.833 17.521 -7.875 1.00 19.34 105 ARG A CA 1
ATOM 656 C C . ARG A 1 105 ? 39.145 18.475 -6.931 1.00 21.94 105 ARG A C 1
ATOM 657 O O . ARG A 1 105 ? 39.687 19.519 -6.592 1.00 20.66 105 ARG A O 1
ATOM 665 N N . LEU A 1 106 ? 37.984 18.068 -6.449 1.00 20.10 106 LEU A N 1
ATOM 666 C CA . LEU A 1 106 ? 37.312 18.797 -5.399 1.00 19.44 106 LEU A CA 1
ATOM 667 C C . LEU A 1 106 ? 37.665 18.034 -4.111 1.00 19.50 106 LEU A C 1
ATOM 668 O O . LEU A 1 106 ? 37.306 16.871 -3.941 1.00 17.53 106 LEU A O 1
ATOM 673 N N . THR A 1 107 ? 38.433 18.665 -3.254 1.00 16.62 107 THR A N 1
ATOM 674 C CA . THR A 1 107 ? 38.845 18.116 -1.967 1.00 17.36 107 THR A CA 1
ATOM 675 C C . THR A 1 107 ? 37.810 18.465 -0.914 1.00 22.48 107 THR A C 1
ATOM 676 O O . THR A 1 107 ? 37.422 19.624 -0.769 1.00 23.06 107 THR A O 1
ATOM 680 N N . VAL A 1 108 ? 37.362 17.467 -0.181 1.00 20.05 108 VAL A N 1
ATOM 681 C CA . VAL A 1 108 ? 36.446 17.681 0.938 1.00 20.63 108 VAL A CA 1
ATOM 682 C C . VAL A 1 108 ? 37.417 17.844 2.104 1.00 27.25 108 VAL A C 1
ATOM 683 O O . VAL A 1 108 ? 37.963 16.847 2.589 1.00 30.52 108 VAL A O 1
ATOM 687 N N . GLU A 1 109 ? 37.746 19.094 2.452 1.00 23.49 109 GLU A N 1
ATOM 688 C CA . GLU A 1 109 ? 38.738 19.395 3.505 1.00 23.01 109 GLU A CA 1
ATOM 689 C C . GLU A 1 109 ? 38.281 18.925 4.869 1.00 28.15 109 GLU A C 1
ATOM 690 O O . GLU A 1 109 ? 39.060 18.363 5.637 1.00 28.30 109 GLU A O 1
ATOM 696 N N . ASP A 1 110 ? 37.003 19.136 5.161 1.00 25.42 110 ASP A N 1
ATOM 697 C CA . ASP A 1 110 ? 36.420 18.808 6.442 1.00 24.65 110 ASP A CA 1
ATOM 698 C C . ASP A 1 110 ? 34.950 18.605 6.240 1.00 25.87 110 ASP A C 1
ATOM 699 O O . ASP A 1 110 ? 34.358 19.304 5.439 1.00 25.01 110 ASP A O 1
ATOM 704 N N . ILE A 1 111 ? 34.358 17.647 6.949 1.00 22.97 111 ILE A N 1
ATOM 705 C CA . ILE A 1 111 ? 32.909 17.399 6.978 1.00 22.57 111 ILE A CA 1
ATOM 706 C C . ILE A 1 111 ? 32.581 16.905 8.383 1.00 29.02 111 ILE A C 1
ATOM 707 O O . ILE A 1 111 ? 33.248 15.995 8.874 1.00 30.78 111 ILE A O 1
ATOM 712 N N . GLU A 1 112 ? 31.636 17.557 9.059 1.00 25.53 112 GLU A N 1
ATOM 713 C CA . GLU A 1 112 ? 31.244 17.183 10.414 1.00 26.00 112 GLU A CA 1
ATOM 714 C C . GLU A 1 112 ? 29.776 17.388 10.669 1.00 27.49 112 GLU A C 1
ATOM 715 O O . GLU A 1 112 ? 29.200 18.372 10.213 1.00 28.61 112 GLU A O 1
ATOM 721 N N . VAL A 1 113 ? 29.157 16.414 11.338 1.00 21.00 113 VAL A N 1
ATOM 722 C CA . VAL A 1 113 ? 27.749 16.412 11.684 1.00 19.84 113 VAL A CA 1
ATOM 723 C C . VAL A 1 113 ? 27.661 16.276 13.219 1.00 26.23 113 VAL A C 1
ATOM 724 O O . VAL A 1 113 ? 28.394 15.468 13.787 1.00 26.19 113 VAL A O 1
ATOM 728 N N . ALA A 1 114 ? 26.806 17.099 13.889 1.00 24.96 114 ALA A N 1
ATOM 729 C CA . ALA A 1 114 ? 26.601 17.060 15.351 1.00 24.97 114 ALA A CA 1
ATOM 730 C C . ALA A 1 114 ? 26.080 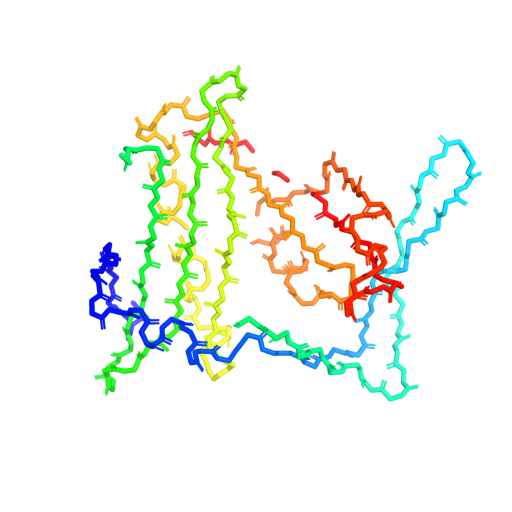15.667 15.708 1.00 27.39 114 ALA A C 1
ATOM 731 O O . ALA A 1 114 ? 25.278 15.137 14.946 1.00 25.31 114 ALA A O 1
ATOM 733 N N . PRO A 1 115 ? 26.616 15.024 16.778 1.00 28.02 115 PRO A N 1
ATOM 734 C CA . PRO A 1 115 ? 26.273 13.611 17.071 1.00 29.24 115 PRO A CA 1
ATOM 735 C C . PRO A 1 115 ? 24.804 13.234 17.078 1.00 34.95 115 PRO A C 1
ATOM 736 O O . PRO A 1 115 ? 24.494 12.135 16.625 1.00 34.97 115 PRO A O 1
ATOM 740 N N . GLU A 1 116 ? 23.917 14.141 17.537 1.00 34.25 116 GLU A N 1
ATOM 741 C CA . GLU A 1 116 ? 22.456 13.954 17.594 1.00 35.49 116 GLU A CA 1
ATOM 742 C C . GLU A 1 116 ? 21.839 13.919 16.182 1.00 41.69 116 GLU A C 1
ATOM 743 O O . GLU A 1 116 ? 20.761 13.347 15.986 1.00 41.02 116 GLU A O 1
ATOM 749 N N . HIS A 1 117 ? 22.503 14.587 15.217 1.00 39.00 117 HIS A N 1
ATOM 750 C CA . HIS A 1 117 ? 22.049 14.701 13.830 1.00 38.29 117 HIS A CA 1
ATOM 751 C C . HIS A 1 117 ? 22.622 13.615 12.946 1.00 41.30 117 HIS A C 1
ATOM 752 O O . HIS A 1 117 ? 22.256 13.518 11.770 1.00 41.72 117 HIS A O 1
ATOM 759 N N . ARG A 1 118 ? 23.507 12.773 13.513 1.00 35.86 118 ARG A N 1
ATOM 760 C CA . ARG A 1 118 ? 24.106 11.674 12.759 1.00 35.31 118 ARG A CA 1
ATOM 761 C C . ARG A 1 118 ? 23.067 10.598 12.402 1.00 39.61 118 ARG A C 1
ATOM 762 O O . ARG A 1 118 ? 22.239 10.223 13.236 1.00 38.76 118 ARG A O 1
ATOM 770 N N . GLY A 1 119 ? 23.080 10.187 11.139 1.00 36.97 119 GLY A N 1
ATOM 771 C CA . GLY A 1 119 ? 22.120 9.229 10.612 1.00 37.49 119 GLY A CA 1
ATOM 772 C C . GLY A 1 119 ? 20.757 9.840 10.348 1.00 43.01 119 GLY A C 1
ATOM 773 O O . GLY A 1 119 ? 19.749 9.124 10.386 1.00 43.91 119 GLY A O 1
ATOM 774 N N . HIS A 1 120 ? 20.706 11.175 10.082 1.00 38.25 120 HIS A N 1
ATOM 775 C CA . HIS A 1 120 ? 19.467 11.887 9.737 1.00 38.01 120 HIS A CA 1
ATOM 776 C C . HIS A 1 120 ? 19.497 12.458 8.306 1.00 36.90 120 HIS A C 1
ATOM 777 O O . HIS A 1 120 ? 18.628 13.258 7.951 1.00 36.07 120 HIS A O 1
ATOM 784 N N . GLY A 1 121 ? 20.505 12.067 7.521 1.00 30.01 121 GLY A N 1
ATOM 785 C CA . GLY A 1 121 ? 20.674 12.521 6.138 1.00 28.11 121 GLY A CA 1
ATOM 786 C C . GLY A 1 121 ? 21.433 13.823 5.917 1.00 27.51 121 GLY A C 1
ATOM 787 O O . GLY A 1 121 ? 21.591 14.230 4.766 1.00 26.26 121 GLY A O 1
ATOM 788 N N . VAL A 1 122 ? 21.937 14.475 7.001 1.00 22.20 122 VAL A N 1
ATOM 789 C CA . VAL A 1 122 ? 22.686 15.754 6.971 1.00 20.79 122 VAL A CA 1
ATOM 790 C C . VAL A 1 122 ? 23.996 15.592 6.186 1.00 24.20 122 VAL A C 1
ATOM 791 O O . VAL A 1 122 ? 24.288 16.417 5.318 1.00 22.91 122 VAL A O 1
ATOM 795 N N . GLY A 1 123 ? 24.787 14.571 6.539 1.00 20.80 123 GLY A N 1
ATOM 796 C CA . GLY A 1 123 ? 26.064 14.284 5.890 1.00 20.72 123 GLY A CA 1
ATOM 797 C C . GLY A 1 123 ? 25.931 14.072 4.397 1.00 24.53 123 GLY A C 1
ATOM 798 O O . GLY A 1 123 ? 26.715 14.616 3.622 1.00 24.49 123 GLY A O 1
ATOM 799 N N . ARG A 1 124 ? 24.896 13.304 3.991 1.00 21.23 124 ARG A N 1
ATOM 800 C CA . ARG A 1 124 ? 24.568 12.969 2.609 1.00 20.46 124 ARG A CA 1
ATOM 801 C C . ARG A 1 124 ? 24.168 14.207 1.824 1.00 23.04 124 ARG A C 1
ATOM 802 O O . ARG A 1 124 ? 24.622 14.380 0.684 1.00 23.27 124 ARG A O 1
ATOM 810 N N . ALA A 1 125 ? 23.312 15.072 2.426 1.00 18.13 125 ALA A N 1
ATOM 811 C CA . ALA A 1 125 ? 22.874 16.309 1.796 1.00 16.68 125 ALA A CA 1
ATOM 812 C C . ALA A 1 125 ? 24.067 17.264 1.633 1.00 19.05 125 ALA A C 1
ATOM 813 O O . ALA A 1 125 ? 24.236 17.829 0.547 1.00 18.46 125 ALA A O 1
ATOM 815 N N . LEU A 1 126 ? 24.921 17.401 2.667 1.00 14.94 126 LEU A N 1
ATOM 816 C CA . LEU A 1 126 ? 26.123 18.266 2.576 1.00 15.09 126 LEU A CA 1
ATOM 817 C C . LEU A 1 126 ? 27.096 17.792 1.481 1.00 19.36 126 LEU A C 1
ATOM 818 O O . LEU A 1 126 ? 27.651 18.619 0.762 1.00 18.45 126 LEU A O 1
ATOM 831 N N . GLY A 1 128 ? 26.189 16.037 -1.130 1.00 16.49 128 GLY A N 1
ATOM 832 C CA . GLY A 1 128 ? 25.468 16.309 -2.376 1.00 15.31 128 GLY A CA 1
ATOM 833 C C . GLY A 1 128 ? 25.727 17.748 -2.803 1.00 17.81 128 GLY A C 1
ATOM 834 O O . GLY A 1 128 ? 25.982 18.014 -3.978 1.00 17.14 128 GLY A O 1
ATOM 835 N N . LEU A 1 129 ? 25.707 18.687 -1.839 1.00 15.73 129 LEU A N 1
ATOM 836 C CA . LEU A 1 129 ? 25.989 20.115 -2.071 1.00 16.85 129 LEU A CA 1
ATOM 837 C C . LEU A 1 129 ? 27.443 20.294 -2.536 1.00 19.29 129 LEU A C 1
ATOM 838 O O . LEU A 1 129 ? 27.696 21.068 -3.459 1.00 17.31 129 LEU A O 1
ATOM 843 N N . ALA A 1 130 ? 28.379 19.498 -1.939 1.00 16.17 130 ALA A N 1
ATOM 844 C CA . ALA A 1 130 ? 29.784 19.440 -2.324 1.00 16.13 130 ALA A CA 1
ATOM 845 C C . ALA A 1 130 ? 29.882 18.937 -3.776 1.00 17.71 130 ALA A C 1
ATOM 846 O O . ALA A 1 130 ? 30.639 19.501 -4.559 1.00 16.22 130 ALA A O 1
ATOM 848 N N . THR A 1 131 ? 29.053 17.946 -4.144 1.00 15.24 131 THR A N 1
ATOM 849 C CA . THR A 1 131 ? 29.025 17.339 -5.487 1.00 15.45 131 THR A CA 1
ATOM 850 C C . THR A 1 131 ? 28.550 18.345 -6.531 1.00 20.69 131 THR A C 1
ATOM 851 O O . THR A 1 131 ? 29.169 18.448 -7.586 1.00 20.86 131 THR A O 1
ATOM 855 N N . GLU A 1 132 ? 27.502 19.118 -6.223 1.00 19.10 132 GLU A N 1
ATOM 856 C CA . GLU A 1 132 ? 26.988 20.156 -7.136 1.00 18.54 132 GLU A CA 1
ATOM 857 C C . GLU A 1 132 ? 28.059 21.212 -7.443 1.00 21.50 132 GLU A C 1
ATOM 858 O O . GLU A 1 132 ? 28.281 21.526 -8.607 1.00 22.61 132 GLU A O 1
ATOM 864 N N . PHE A 1 133 ? 28.758 21.709 -6.410 1.00 17.99 133 PHE A N 1
ATOM 865 C CA . PHE A 1 133 ? 29.867 22.660 -6.536 1.00 16.89 133 PHE A CA 1
ATOM 866 C C . PHE A 1 133 ? 31.001 22.078 -7.401 1.00 22.21 133 PHE A C 1
ATOM 867 O O . PHE A 1 133 ? 31.598 22.804 -8.200 1.00 23.32 133 PHE A O 1
ATOM 875 N N . ALA A 1 134 ? 31.291 20.772 -7.242 1.00 18.59 134 ALA A N 1
ATOM 876 C CA . ALA A 1 134 ? 32.313 20.064 -8.020 1.00 18.67 134 ALA A CA 1
ATOM 877 C C . ALA A 1 134 ? 31.947 20.092 -9.512 1.00 24.25 134 ALA A C 1
ATOM 878 O O . ALA A 1 134 ? 32.794 20.414 -10.351 1.00 23.48 134 ALA A O 1
ATOM 880 N N . ARG A 1 135 ? 30.674 19.801 -9.821 1.00 23.93 135 ARG A N 1
ATOM 881 C CA . ARG A 1 135 ? 30.120 19.823 -11.173 1.00 25.85 135 ARG A CA 1
ATOM 882 C C . ARG A 1 135 ? 30.264 21.213 -11.773 1.00 31.11 135 ARG A C 1
ATOM 883 O O . ARG A 1 135 ? 30.809 21.323 -12.862 1.00 32.55 135 ARG A O 1
ATOM 891 N N . GLU A 1 136 ? 29.869 22.271 -11.028 1.00 28.49 136 GLU A N 1
ATOM 892 C CA . GLU A 1 136 ? 29.975 23.680 -11.454 1.00 28.64 136 GLU A CA 1
ATOM 893 C C . GLU A 1 136 ? 31.423 24.033 -11.869 1.00 32.23 136 GLU A C 1
ATOM 894 O O . GLU A 1 136 ? 31.630 24.681 -12.891 1.00 30.82 136 GLU A O 1
ATOM 900 N N . ARG A 1 137 ? 32.411 23.545 -11.101 1.00 30.29 137 ARG A N 1
ATOM 901 C CA . ARG A 1 137 ? 33.842 23.742 -11.363 1.00 29.54 137 ARG A CA 1
ATOM 902 C C . ARG A 1 137 ? 34.391 22.841 -12.477 1.00 33.49 137 ARG A C 1
ATOM 903 O O . ARG A 1 137 ? 35.509 23.070 -12.936 1.00 34.65 137 ARG A O 1
ATOM 911 N N . GLY A 1 138 ? 33.609 21.848 -12.909 1.00 28.86 138 GLY A N 1
ATOM 912 C CA . GLY A 1 138 ? 34.022 20.888 -13.924 1.00 28.13 138 GLY A CA 1
ATOM 913 C C . GLY A 1 138 ? 34.990 19.846 -13.378 1.00 32.10 138 GLY A C 1
ATOM 914 O O . GLY A 1 138 ? 35.856 19.359 -14.112 1.00 31.99 138 GLY A O 1
ATOM 915 N N . ALA A 1 139 ? 34.837 19.473 -12.079 1.00 26.39 139 ALA A N 1
ATOM 916 C CA . ALA A 1 139 ? 35.679 18.468 -11.425 1.00 24.42 139 ALA A CA 1
ATOM 917 C C . ALA A 1 139 ? 35.497 17.085 -12.053 1.00 26.00 139 ALA A C 1
ATOM 918 O O . ALA A 1 139 ? 34.410 16.761 -12.526 1.00 27.69 139 ALA A O 1
ATOM 920 N N . GLY A 1 140 ? 36.564 16.295 -12.084 1.00 19.39 140 GLY A N 1
ATOM 921 C CA . GLY A 1 140 ? 36.505 14.930 -12.581 1.00 17.55 140 GLY A CA 1
ATOM 922 C C . GLY A 1 140 ? 36.238 13.969 -11.428 1.00 21.35 140 GLY A C 1
ATOM 923 O O . GLY A 1 140 ? 35.735 12.855 -11.645 1.00 21.36 140 GLY A O 1
ATOM 924 N N . HIS A 1 141 ? 36.579 14.395 -10.175 1.00 14.92 141 HIS A N 1
ATOM 925 C CA . HIS A 1 141 ? 36.362 13.583 -8.977 1.00 13.95 141 HIS A CA 1
ATOM 926 C C . HIS A 1 141 ? 36.318 14.392 -7.663 1.00 18.97 141 HIS A C 1
ATOM 927 O O . HIS A 1 141 ? 36.771 15.536 -7.578 1.00 17.41 141 HIS A O 1
ATOM 934 N N . LEU A 1 142 ? 35.754 13.762 -6.636 1.00 18.21 142 LEU A N 1
ATOM 935 C CA . LEU A 1 142 ? 35.690 14.276 -5.264 1.00 17.81 142 LEU A CA 1
ATOM 936 C C . LEU A 1 142 ? 36.665 13.440 -4.470 1.00 19.51 142 LEU A C 1
ATOM 937 O O . LEU A 1 142 ? 36.871 12.265 -4.762 1.00 16.75 142 LEU A O 1
ATOM 942 N N . TRP A 1 143 ? 37.313 14.055 -3.516 1.00 16.99 143 TRP A N 1
ATOM 943 C CA . TRP A 1 143 ? 38.343 13.373 -2.751 1.00 17.03 143 TRP A CA 1
ATOM 944 C C . TRP A 1 143 ? 38.239 13.722 -1.287 1.00 18.41 143 TRP A C 1
ATOM 945 O O . TRP A 1 143 ? 37.912 14.855 -0.955 1.00 18.16 143 TRP A O 1
ATOM 956 N N . LEU A 1 144 ? 38.581 12.771 -0.408 1.00 13.57 144 LEU A N 1
ATOM 957 C CA . LEU A 1 144 ? 38.604 13.084 1.022 1.00 12.87 144 LEU A CA 1
ATOM 958 C C . LEU A 1 144 ? 39.653 12.267 1.755 1.00 15.96 144 LEU A C 1
ATOM 959 O O . LEU A 1 144 ? 40.106 11.221 1.285 1.00 14.97 144 LEU A O 1
ATOM 964 N N . GLU A 1 145 ? 39.990 12.745 2.935 1.00 14.10 145 GLU A N 1
ATOM 965 C CA . GLU A 1 145 ? 40.894 12.124 3.871 1.00 13.83 145 GLU A CA 1
ATOM 966 C C . GLU A 1 145 ? 40.047 11.779 5.080 1.00 17.17 145 GLU A C 1
ATOM 967 O O . GLU A 1 145 ? 39.150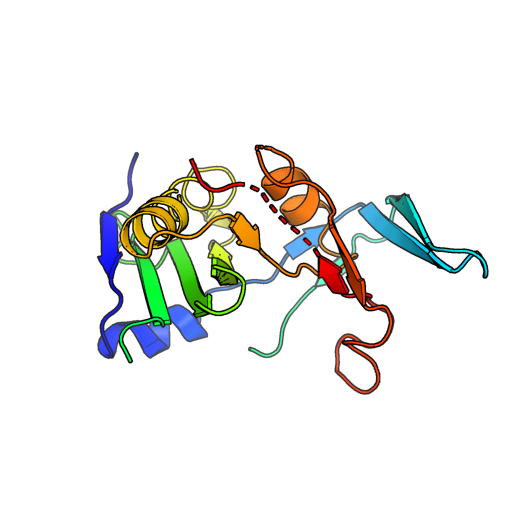 12.546 5.435 1.00 15.08 145 GLU A O 1
ATOM 973 N N . VAL A 1 146 ? 40.316 10.606 5.700 1.00 13.23 146 VAL A N 1
ATOM 974 C CA . VAL A 1 146 ? 39.636 10.135 6.901 1.00 10.38 146 VAL A CA 1
ATOM 975 C C . VAL A 1 146 ? 40.598 9.278 7.744 1.00 16.49 146 VAL A C 1
ATOM 976 O O . VAL A 1 146 ? 41.314 8.427 7.199 1.00 16.06 146 VAL A O 1
ATOM 980 N N . THR A 1 147 ? 40.649 9.531 9.066 1.00 13.97 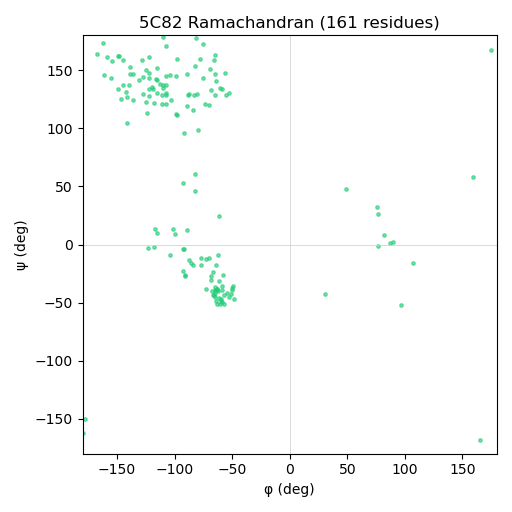147 THR A N 1
ATOM 981 C CA . THR A 1 147 ? 41.486 8.722 9.945 1.00 13.74 147 THR A CA 1
ATOM 982 C C . THR A 1 147 ? 40.976 7.280 9.941 1.00 15.67 147 THR A C 1
ATOM 983 O O . THR A 1 147 ? 39.764 7.046 9.909 1.00 14.65 147 THR A O 1
ATOM 987 N N . ASN A 1 148 ? 41.917 6.324 9.943 1.00 11.95 148 ASN A N 1
ATOM 988 C CA . ASN A 1 148 ? 41.655 4.889 9.949 1.00 12.37 148 ASN A CA 1
ATOM 989 C C . ASN A 1 148 ? 40.796 4.443 11.168 1.00 16.76 148 ASN A C 1
ATOM 990 O O . ASN A 1 148 ? 40.113 3.413 11.108 1.00 16.86 148 ASN A O 1
ATOM 995 N N . VAL A 1 149 ? 40.856 5.202 12.269 1.00 12.91 149 VAL A N 1
ATOM 996 C CA . VAL A 1 149 ? 40.074 4.882 13.470 1.00 13.05 149 VAL A CA 1
ATOM 997 C C . VAL A 1 149 ? 38.603 5.268 13.313 1.00 18.22 149 VAL A C 1
ATOM 998 O O . VAL A 1 149 ? 37.762 4.747 14.058 1.00 17.65 149 VAL A O 1
ATOM 1002 N N . ASN A 1 150 ? 38.282 6.146 12.316 1.00 14.75 150 ASN A N 1
ATOM 1003 C CA . ASN A 1 150 ? 36.897 6.544 12.053 1.00 14.68 150 ASN A CA 1
ATOM 1004 C C . ASN A 1 150 ? 36.140 5.507 11.190 1.00 17.84 150 ASN A C 1
ATOM 1005 O O . ASN A 1 150 ? 35.650 5.843 10.118 1.00 17.47 150 ASN A O 1
ATOM 1010 N N . ALA A 1 151 ? 36.006 4.252 11.687 1.00 15.28 151 ALA A N 1
ATOM 1011 C CA . ALA A 1 151 ? 35.247 3.174 11.001 1.00 15.23 151 ALA A CA 1
ATOM 1012 C C . ALA A 1 151 ? 33.798 3.626 10.582 1.00 19.71 151 ALA A C 1
ATOM 1013 O O . ALA A 1 151 ? 33.412 3.353 9.451 1.00 20.00 151 ALA A O 1
ATOM 1015 N N . PRO A 1 152 ? 33.018 4.363 11.421 1.00 17.65 152 PRO A N 1
ATOM 1016 C CA . PRO A 1 152 ? 31.677 4.812 10.974 1.00 16.98 152 PRO A CA 1
ATOM 1017 C C . PRO A 1 152 ? 31.643 5.806 9.803 1.00 20.26 152 PRO A C 1
ATOM 1018 O O . PRO A 1 152 ? 30.714 5.759 9.014 1.00 19.88 152 PRO A O 1
ATOM 1022 N N . ALA A 1 153 ? 32.601 6.744 9.718 1.00 16.29 153 ALA A N 1
ATOM 1023 C CA . ALA A 1 153 ? 32.647 7.693 8.608 1.00 14.31 153 ALA A CA 1
ATOM 1024 C C . ALA A 1 153 ? 33.095 6.944 7.379 1.00 17.60 153 ALA A C 1
ATOM 1025 O O . ALA A 1 153 ? 32.541 7.187 6.316 1.00 19.00 153 ALA A O 1
ATOM 1027 N N . ILE A 1 154 ? 34.054 5.998 7.536 1.00 14.49 154 ILE A N 1
ATOM 1028 C CA . ILE A 1 154 ? 34.580 5.181 6.437 1.00 14.61 154 ILE A CA 1
ATOM 1029 C C . ILE A 1 154 ? 33.437 4.395 5.788 1.00 18.33 154 ILE A C 1
ATOM 1030 O O . ILE A 1 154 ? 33.267 4.461 4.575 1.00 17.48 154 ILE A O 1
ATOM 1035 N N . HIS A 1 155 ? 32.629 3.723 6.606 1.00 15.61 155 HIS A N 1
ATOM 1036 C CA . HIS A 1 155 ? 31.469 2.972 6.124 1.00 15.65 155 HIS A CA 1
ATOM 1037 C C . HIS A 1 155 ? 30.435 3.915 5.520 1.00 20.49 155 HIS A C 1
ATOM 1038 O O . HIS A 1 155 ? 29.912 3.598 4.449 1.00 19.79 155 HIS A O 1
ATOM 1045 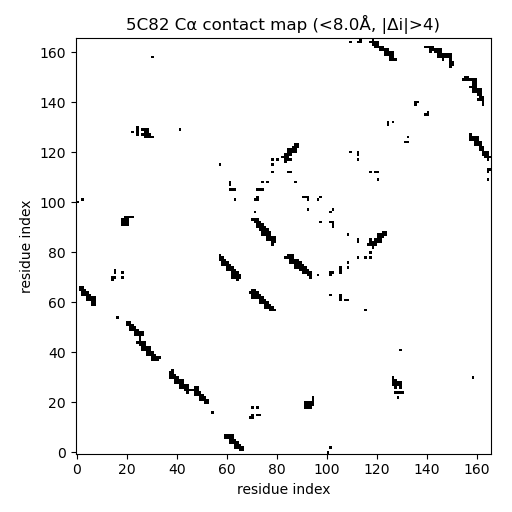N N . ALA A 1 156 ? 30.216 5.111 6.141 1.00 17.09 156 ALA A N 1
ATOM 1046 C CA . ALA A 1 156 ? 29.260 6.113 5.607 1.00 16.65 156 ALA A CA 1
ATOM 1047 C C . ALA A 1 156 ? 29.686 6.645 4.217 1.00 20.78 156 ALA A C 1
ATOM 1048 O O . ALA A 1 156 ? 28.835 6.815 3.337 1.00 19.71 156 ALA A O 1
ATOM 1050 N N . TYR A 1 157 ? 31.016 6.856 4.012 1.00 17.12 157 TYR A N 1
ATOM 1051 C CA . TYR A 1 157 ? 31.594 7.339 2.747 1.00 15.15 157 TYR A CA 1
ATOM 1052 C C . TYR A 1 157 ? 31.448 6.304 1.678 1.00 17.35 157 TYR A C 1
ATOM 1053 O O . TYR A 1 157 ? 31.167 6.651 0.531 1.00 17.60 157 TYR A O 1
ATOM 1062 N N . ARG A 1 158 ? 31.660 5.021 2.051 1.00 13.47 158 ARG A N 1
ATOM 1063 C CA . ARG A 1 158 ? 31.534 3.888 1.141 1.00 13.20 158 ARG A CA 1
ATOM 1064 C C . ARG A 1 158 ? 30.112 3.786 0.616 1.00 16.05 158 ARG A C 1
ATOM 1065 O O . ARG A 1 158 ? 29.876 3.373 -0.519 1.00 14.95 158 ARG A O 1
ATOM 1073 N N . ARG A 1 159 ? 29.165 4.195 1.445 1.00 15.12 159 ARG A N 1
ATOM 1074 C CA . ARG A 1 159 ? 27.735 4.181 1.146 1.00 14.39 159 ARG A CA 1
ATOM 1075 C C . ARG A 1 159 ? 27.228 5.505 0.557 1.00 18.44 159 ARG A C 1
ATOM 1076 O O . ARG A 1 159 ? 26.019 5.722 0.447 1.00 18.37 159 ARG A O 1
ATOM 1092 N N . GLY A 1 161 ? 29.186 6.475 -2.301 1.00 13.58 161 GLY A N 1
ATOM 1093 C CA . GLY A 1 161 ? 29.827 6.304 -3.605 1.00 13.84 161 GLY A CA 1
ATOM 1094 C C . GLY A 1 161 ? 31.344 6.403 -3.653 1.00 17.62 161 GLY A C 1
ATOM 1095 O O . GLY A 1 161 ? 31.937 6.262 -4.731 1.00 17.97 161 GLY A O 1
ATOM 1096 N N . PHE A 1 162 ? 31.987 6.680 -2.505 1.00 12.89 162 PHE A N 1
ATOM 1097 C CA . PHE A 1 162 ? 33.455 6.740 -2.407 1.00 12.54 162 PHE A CA 1
ATOM 1098 C C . PHE A 1 162 ? 34.036 5.341 -2.247 1.00 18.27 162 PHE A C 1
ATOM 1099 O O . PHE A 1 162 ? 33.354 4.419 -1.768 1.00 18.03 162 PHE A O 1
ATOM 1107 N N . THR A 1 163 ? 35.294 5.175 -2.687 1.00 14.47 163 THR A N 1
ATOM 1108 C CA . THR A 1 163 ? 36.066 3.942 -2.495 1.00 13.97 163 THR A CA 1
ATOM 1109 C C . THR A 1 163 ? 37.486 4.370 -2.137 1.00 16.95 163 THR A C 1
ATOM 1110 O O . THR A 1 163 ? 37.917 5.455 -2.528 1.00 16.75 163 THR A O 1
ATOM 1114 N N . LEU A 1 164 ? 38.208 3.526 -1.406 1.00 13.55 164 LEU A N 1
ATOM 1115 C CA . LEU A 1 164 ? 39.595 3.773 -1.030 1.00 13.00 164 LEU A CA 1
ATOM 1116 C C . LEU A 1 164 ? 40.434 4.033 -2.287 1.00 17.75 164 LEU A C 1
ATOM 1117 O O . LEU A 1 164 ? 40.370 3.246 -3.222 1.00 18.40 164 LEU A O 1
ATOM 1122 N N . CYS A 1 165 ? 41.195 5.137 -2.318 1.00 14.32 165 CYS A N 1
ATOM 1123 C CA . CYS A 1 165 ? 42.039 5.463 -3.468 1.00 14.15 165 CYS A CA 1
ATOM 1124 C C . CYS A 1 165 ? 43.507 5.623 -3.064 1.00 19.50 165 CYS A C 1
ATOM 1125 O O . CYS A 1 165 ? 44.364 5.858 -3.898 1.00 18.60 165 CYS A O 1
ATOM 1128 N N . GLY A 1 166 ? 43.772 5.509 -1.778 1.00 17.03 166 GLY A N 1
ATOM 1129 C CA . GLY A 1 166 ? 45.117 5.630 -1.256 1.00 17.29 166 GLY A CA 1
ATOM 1130 C C . GLY A 1 166 ? 45.115 5.823 0.241 1.00 19.75 166 GLY A C 1
ATOM 1131 O O . GLY A 1 166 ? 44.080 5.644 0.903 1.00 17.00 166 GLY A O 1
ATOM 1132 N N . LEU A 1 167 ? 46.296 6.186 0.771 1.00 14.81 167 LEU A N 1
ATOM 1133 C CA . LEU A 1 167 ? 46.527 6.406 2.193 1.00 14.92 167 LEU A CA 1
ATOM 1134 C C . LEU A 1 167 ? 47.869 7.091 2.417 1.00 16.87 167 LEU A C 1
ATOM 1135 O O . LEU A 1 167 ? 48.703 7.099 1.514 1.00 16.55 167 LEU A O 1
ATOM 1140 N N . ASP A 1 168 ? 48.076 7.644 3.617 1.00 13.38 168 ASP A N 1
ATOM 1141 C CA . ASP A 1 168 ? 49.365 8.197 4.056 1.00 12.50 168 ASP A CA 1
ATOM 1142 C C . ASP A 1 168 ? 49.543 7.833 5.527 1.00 15.96 168 ASP A C 1
ATOM 1143 O O . ASP A 1 168 ? 48.942 8.460 6.404 1.00 14.05 168 ASP A O 1
ATOM 1148 N N . THR A 1 169 ? 50.414 6.851 5.791 1.00 14.30 169 THR A N 1
ATOM 1149 C CA . THR A 1 169 ? 50.683 6.352 7.143 1.00 15.25 169 THR A CA 1
ATOM 1150 C C . THR A 1 169 ? 51.498 7.312 7.990 1.00 20.08 169 THR A C 1
ATOM 1151 O O . THR A 1 169 ? 51.639 7.113 9.201 1.00 19.85 169 THR A O 1
ATOM 1155 N N . ALA A 1 170 ? 52.080 8.325 7.350 1.00 17.79 170 ALA A N 1
ATOM 1156 C CA . ALA A 1 170 ? 52.971 9.275 8.004 1.00 16.12 170 ALA A CA 1
ATOM 1157 C C . ALA A 1 170 ? 52.327 10.635 8.276 1.00 19.19 170 ALA A C 1
ATOM 1158 O O . ALA A 1 170 ? 52.930 11.438 8.983 1.00 18.82 170 ALA A O 1
ATOM 1160 N N . LEU A 1 171 ? 51.101 10.896 7.729 1.00 15.28 171 LEU A N 1
ATOM 1161 C CA . LEU A 1 171 ? 50.376 12.168 7.868 1.00 13.52 171 LEU A CA 1
ATOM 1162 C C . LEU A 1 171 ? 50.251 12.670 9.299 1.00 19.77 171 LEU A C 1
ATOM 1163 O O . LEU A 1 171 ? 50.383 13.877 9.512 1.00 18.74 171 LEU A O 1
ATOM 1168 N N . TYR A 1 172 ? 50.015 11.765 10.263 1.00 19.15 172 TYR A N 1
ATOM 1169 C CA . TYR A 1 172 ? 49.816 12.133 11.664 1.00 20.15 172 TYR A CA 1
ATOM 1170 C C . TYR A 1 172 ? 51.021 11.968 12.576 1.00 24.43 172 TYR A C 1
ATOM 1171 O O . TYR A 1 172 ? 50.856 12.093 13.798 1.00 24.03 172 TYR A O 1
ATOM 1180 N N . ASP A 1 173 ? 52.208 11.687 12.021 1.00 21.41 173 ASP A N 1
ATOM 1181 C CA . ASP A 1 173 ? 53.420 11.536 12.835 1.00 21.70 173 ASP A CA 1
ATOM 1182 C C . ASP A 1 173 ? 53.763 12.887 13.508 1.00 24.77 173 ASP A C 1
ATOM 1183 O O . ASP A 1 173 ? 53.757 13.929 12.850 1.00 22.86 173 ASP A O 1
ATOM 1188 N N . GLY A 1 174 ? 53.969 12.847 14.825 1.00 22.56 174 GLY A N 1
ATOM 1189 C CA . GLY A 1 174 ? 54.298 14.017 15.630 1.00 22.63 174 GLY A CA 1
ATOM 1190 C C . GLY A 1 174 ? 53.110 14.868 16.033 1.00 27.17 174 GLY A C 1
ATOM 1191 O O . GLY A 1 174 ? 53.292 15.962 16.565 1.00 29.31 174 GLY A O 1
ATOM 1192 N N . THR A 1 175 ? 51.892 14.391 15.778 1.00 22.20 175 THR A N 1
ATOM 1193 C CA . THR A 1 175 ? 50.678 15.120 16.113 1.00 20.46 175 THR A CA 1
ATOM 1194 C C . THR A 1 175 ? 49.971 14.400 17.254 1.00 23.22 175 THR A C 1
ATOM 1195 O O . THR A 1 175 ? 50.392 13.309 17.652 1.00 21.84 175 THR A O 1
ATOM 1199 N N . ALA A 1 176 ? 48.840 14.968 17.714 1.00 21.58 176 ALA A N 1
ATOM 1200 C CA . ALA A 1 176 ? 47.964 14.372 18.725 1.00 22.56 176 ALA A CA 1
ATOM 1201 C C . ALA A 1 176 ? 47.342 13.058 18.183 1.00 28.72 176 ALA A C 1
ATOM 1202 O O . ALA A 1 176 ? 46.877 12.249 18.974 1.00 30.52 176 ALA A O 1
ATOM 1204 N N . SER A 1 177 ? 47.365 12.834 16.843 1.00 23.32 177 SER A N 1
ATOM 1205 C CA . SER A 1 177 ? 46.796 11.632 16.214 1.00 21.96 177 SER A CA 1
ATOM 1206 C C . SER A 1 177 ? 47.844 10.586 15.837 1.00 24.75 177 SER A C 1
ATOM 1207 O O . SER A 1 177 ? 47.541 9.622 15.117 1.00 24.89 177 SER A O 1
ATOM 1210 N N . ASP A 1 178 ? 49.070 10.744 16.360 1.00 19.25 178 ASP A N 1
ATOM 1211 C CA . ASP A 1 178 ? 50.158 9.800 16.123 1.00 18.48 178 ASP A CA 1
ATOM 1212 C C . ASP A 1 178 ? 49.676 8.372 16.468 1.00 22.26 178 ASP A C 1
ATOM 1213 O O . ASP A 1 178 ? 49.028 8.164 17.490 1.00 22.22 178 ASP A O 1
ATOM 1218 N N . GLY A 1 179 ? 49.901 7.438 15.555 1.00 19.40 179 GLY A N 1
ATOM 1219 C CA . GLY A 1 179 ? 49.423 6.062 15.692 1.00 18.56 179 GLY A CA 1
ATOM 1220 C C . GLY A 1 179 ? 48.262 5.765 14.760 1.00 23.19 179 GLY A C 1
ATOM 1221 O O . GLY A 1 179 ? 47.945 4.598 14.527 1.00 24.08 179 GLY A O 1
ATOM 1222 N N . GLU A 1 180 ? 47.628 6.829 14.204 1.00 18.15 180 GLU A N 1
ATOM 1223 C CA . GLU A 1 180 ? 46.564 6.736 13.207 1.00 16.34 180 GLU A CA 1
ATOM 1224 C C . GLU A 1 180 ? 47.156 6.949 11.808 1.00 19.83 180 GLU A C 1
ATOM 1225 O O . GLU A 1 180 ? 48.250 7.502 11.671 1.00 18.99 180 GLU A O 1
ATOM 1231 N N . GLN A 1 181 ? 46.452 6.492 10.762 1.00 15.69 181 GLN A N 1
ATOM 1232 C CA . GLN A 1 181 ? 46.939 6.669 9.383 1.00 14.84 181 GLN A CA 1
ATOM 1233 C C . GLN A 1 181 ? 45.871 7.434 8.625 1.00 19.44 181 GLN A C 1
ATOM 1234 O O . GLN A 1 181 ? 44.668 7.289 8.924 1.00 18.82 181 GLN A O 1
ATOM 1240 N N . ALA A 1 182 ? 46.290 8.260 7.666 1.00 14.70 182 ALA A N 1
ATOM 1241 C CA . ALA A 1 182 ? 45.294 8.978 6.867 1.00 14.42 182 ALA A CA 1
ATOM 1242 C C . ALA A 1 182 ? 44.809 8.051 5.737 1.00 17.36 182 ALA A C 1
ATOM 1243 O O . ALA A 1 182 ? 45.618 7.437 5.072 1.00 17.42 182 ALA A O 1
ATOM 1245 N N . LEU A 1 183 ? 43.512 7.883 5.578 1.00 15.96 183 LEU A N 1
ATOM 1246 C CA . LEU A 1 183 ? 42.986 7.062 4.491 1.00 14.75 183 LEU A CA 1
ATOM 1247 C C . LEU A 1 183 ? 42.370 7.994 3.469 1.00 18.49 183 LEU A C 1
ATOM 1248 O O . LEU A 1 183 ? 41.679 8.967 3.834 1.00 17.35 183 LEU A O 1
ATOM 1253 N N . TYR A 1 184 ? 42.641 7.709 2.192 1.00 14.32 184 TYR A N 1
ATOM 1254 C CA . TYR A 1 184 ? 42.165 8.525 1.085 1.00 14.26 184 TYR A CA 1
ATOM 1255 C C . TYR A 1 184 ? 41.056 7.840 0.311 1.00 17.09 184 TYR A C 1
ATOM 1256 O O . TYR A 1 184 ? 41.151 6.649 0.029 1.00 14.70 184 TYR A O 1
ATOM 1273 N N . SER A 1 186 ? 37.966 8.405 -2.893 1.00 12.60 186 SER A N 1
ATOM 1274 C CA . SER A 1 186 ? 37.539 9.239 -3.994 1.00 12.66 186 SER A CA 1
ATOM 1275 C C . SER A 1 186 ? 36.269 8.723 -4.636 1.00 18.40 186 SER A C 1
ATOM 1276 O O . SER A 1 186 ? 35.917 7.550 -4.498 1.00 16.34 186 SER A O 1
ATOM 1287 N N . PRO A 1 188 ? 34.249 9.460 -8.630 1.00 19.63 188 PRO A N 1
ATOM 1288 C CA . PRO A 1 188 ? 34.191 10.259 -9.867 1.00 20.60 188 PRO A CA 1
ATOM 1289 C C . PRO A 1 188 ? 33.007 11.235 -9.777 1.00 26.38 188 PRO A C 1
ATOM 1290 O O . PRO A 1 188 ? 31.982 10.915 -9.161 1.00 23.45 188 PRO A O 1
ATOM 1294 N N . CYS A 1 189 ? 33.168 12.425 -10.356 1.00 26.97 189 CYS A N 1
ATOM 1295 C CA . CYS A 1 189 ? 32.151 13.469 -10.309 1.00 30.23 189 CYS A CA 1
ATOM 1296 C C . CYS A 1 189 ? 31.175 13.337 -11.503 1.00 36.51 189 CYS A C 1
ATOM 1297 O O . CYS A 1 189 ? 31.625 13.357 -12.638 1.00 34.84 189 CYS A O 1
ATOM 1300 N N . PRO A 1 190 ? 29.851 13.115 -11.252 1.00 37.52 190 PRO A N 1
ATOM 1301 C CA . PRO A 1 190 ? 28.887 12.934 -12.368 1.00 42.59 190 PRO A CA 1
ATOM 1302 C C . PRO A 1 190 ? 28.874 14.032 -13.437 1.00 70.61 190 PRO A C 1
ATOM 1303 O O . PRO A 1 190 ? 28.625 15.200 -13.142 1.00 39.52 190 PRO A O 1
#

CATH classification: 3.40.630.30

Radius of gyration: 16.4 Å; Cα contacts (8 Å, |Δi|>4): 314; chains: 1; bounding box: 42×40×39 Å

B-factor: mean 29.43, std 17.0, range [9.2, 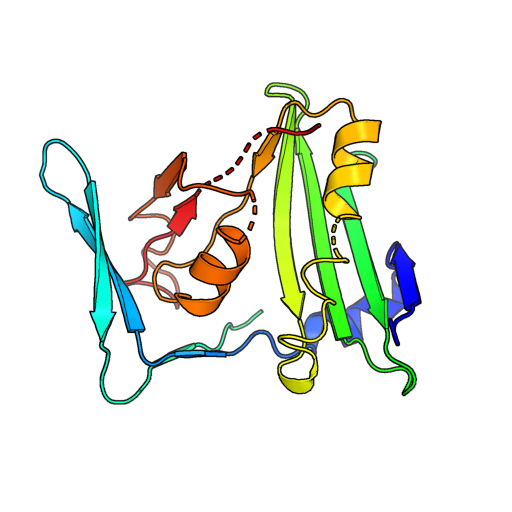142.47]

Sequence (166 aa):
TAYRYRTSVPGDAEAIEALDGSFTTDDTVFRVTATGDGFTLREVPVDPPLTKVFPDDPDSRTFVAYGDDGDLAGFVVVSYSGWNRRLTVEDIEVAPEHRGHGVGRALGLATEFARERGAGHLWLEVTNVNAPAIHAYRRGFTLCGLDTALYDGTASDGEQALYSPCP

Solvent-accessible surface area: 9467 Å² total